Protein AF-A0A914GA39-F1 (afdb_monomer_lite)

pLDDT: mean 79.81, std 14.84, range [37.34, 95.94]

Foldseek 3Di:
DPPVVLVVVVVVVVVVLVVVLVPDDDALVNLLVQCVVCVVSVVVVSLVSSLVVCQVCVVVHLPLVRLLPHDPVSLVSLLVHDDAQVSLLSSVVSQLSSLLSVLVVCVVVDPDDDPDSLVSSLVSCVVPVVSRDLQRYDLCSLVPPCCPPPVSSDDPVRSVVSND

Radius of gyration: 18.63 Å; chains: 1; bounding box: 56×33×51 Å

Secondary structure (DSSP, 8-state):
---HHHHHHHHHHHHHHHHHHHHPPPPHHHHHHHHHHHHHTT-HHHHHHHHHHHHHTHHHHS-HHHHTT--HHHHHHHTTSPP-HHHHHHHHHHHHHHHHHHHHHHHHH-------HHHHHHHHHTTTGGG--GGGS-HHHIIIIIIHHHGGGS-HHHHHHHT-

Sequence (164 aa):
MVDIAEFFAVEAFKDVCDEYLSAMKYDMATITELMECANKYCLTKLKTKLIQNVDQHFFDLIDPSYFLNAKKFVINYFLACERNRYREEKLFEAVYNWAEKHASDKETVSFVEPSSLKDVIKEEMTEFLPKIDFVLMSHKFLLQFVVAKCGYLFSHEDLGAMLL

Structure (mmCIF, N/CA/C/O backbone):
data_AF-A0A914GA39-F1
#
_entry.id   AF-A0A914GA39-F1
#
loop_
_atom_site.group_PDB
_atom_site.id
_atom_site.type_symbol
_atom_site.label_atom_id
_atom_site.label_alt_id
_atom_site.label_comp_id
_atom_site.label_asym_id
_atom_site.label_entity_id
_atom_site.label_seq_id
_atom_site.pdbx_PDB_ins_code
_atom_site.Cartn_x
_atom_site.Cartn_y
_atom_site.Cartn_z
_atom_site.occupancy
_atom_site.B_iso_or_equiv
_atom_site.auth_seq_id
_atom_site.auth_comp_id
_atom_site.auth_asym_id
_atom_site.auth_atom_id
_atom_site.pdbx_PDB_model_num
ATOM 1 N N . MET A 1 1 ? 38.004 1.464 -7.785 1.00 37.34 1 MET A N 1
ATOM 2 C CA . MET A 1 1 ? 38.024 1.077 -9.207 1.00 37.34 1 MET A CA 1
ATOM 3 C C . MET A 1 1 ? 36.733 0.299 -9.404 1.00 37.34 1 MET A C 1
ATOM 5 O O . MET A 1 1 ? 36.668 -0.830 -8.948 1.00 37.34 1 MET A O 1
ATOM 9 N N . VAL A 1 2 ? 35.662 0.969 -9.846 1.00 40.16 2 VAL A N 1
ATOM 10 C CA . VAL A 1 2 ? 34.393 0.286 -10.156 1.00 40.16 2 VAL A CA 1
ATOM 11 C C . VAL A 1 2 ? 34.693 -0.620 -11.338 1.00 40.16 2 VAL A C 1
ATOM 13 O O . VAL A 1 2 ? 35.326 -0.166 -12.294 1.00 40.16 2 VAL A O 1
ATOM 16 N N . ASP A 1 3 ? 34.368 -1.899 -11.203 1.00 40.50 3 ASP A N 1
ATOM 17 C CA . ASP A 1 3 ? 34.773 -2.925 -12.148 1.00 40.50 3 ASP A CA 1
ATOM 18 C C . ASP A 1 3 ? 34.150 -2.603 -13.513 1.00 40.50 3 ASP A C 1
ATOM 20 O O . ASP A 1 3 ? 32.931 -2.538 -13.672 1.00 40.50 3 ASP A O 1
ATOM 24 N N . ILE A 1 4 ? 34.989 -2.304 -14.502 1.00 43.31 4 ILE A N 1
ATOM 25 C CA . ILE A 1 4 ? 34.554 -1.872 -15.837 1.00 43.31 4 ILE A CA 1
ATOM 26 C C . ILE A 1 4 ? 33.708 -2.980 -16.496 1.00 43.31 4 ILE A C 1
ATOM 28 O O . ILE A 1 4 ? 32.799 -2.688 -17.271 1.00 43.31 4 ILE A O 1
ATOM 32 N N . ALA A 1 5 ? 33.929 -4.242 -16.106 1.00 41.19 5 ALA A N 1
ATOM 33 C CA . ALA A 1 5 ? 33.098 -5.381 -16.482 1.00 41.19 5 ALA A CA 1
ATOM 34 C C . ALA A 1 5 ? 31.653 -5.283 -15.949 1.00 41.19 5 ALA A C 1
ATOM 36 O O . ALA A 1 5 ? 30.718 -5.652 -16.654 1.00 41.19 5 ALA A O 1
ATOM 37 N N . GLU A 1 6 ? 31.451 -4.729 -14.750 1.00 52.88 6 GLU A N 1
ATOM 38 C CA . GLU A 1 6 ? 30.132 -4.498 -14.148 1.00 52.88 6 GLU A CA 1
ATOM 39 C C . GLU A 1 6 ? 29.386 -3.375 -14.889 1.00 52.88 6 GLU A C 1
ATOM 41 O O . GLU A 1 6 ? 28.189 -3.476 -15.145 1.00 52.88 6 GLU A O 1
ATOM 46 N N . PHE A 1 7 ? 30.107 -2.346 -15.347 1.00 48.19 7 PHE A N 1
ATOM 47 C CA . PHE A 1 7 ? 29.543 -1.245 -16.135 1.00 48.19 7 PHE A CA 1
ATOM 48 C C . PHE A 1 7 ? 29.087 -1.685 -17.541 1.00 48.19 7 PHE A C 1
ATOM 50 O O . PHE A 1 7 ? 27.980 -1.341 -17.960 1.00 48.19 7 PHE A O 1
ATOM 57 N N . PHE A 1 8 ? 29.892 -2.489 -18.250 1.00 50.38 8 PHE A N 1
ATOM 58 C CA . PHE A 1 8 ? 29.531 -3.017 -19.576 1.00 50.38 8 PHE A CA 1
ATOM 59 C C . PHE A 1 8 ? 28.457 -4.113 -19.515 1.00 50.38 8 PHE A C 1
ATOM 61 O O . PHE A 1 8 ? 27.596 -4.173 -20.394 1.00 50.38 8 PHE A O 1
ATOM 68 N N . ALA A 1 9 ? 28.438 -4.933 -18.457 1.00 55.19 9 ALA A N 1
ATOM 69 C CA . ALA A 1 9 ? 27.353 -5.884 -18.220 1.00 55.19 9 ALA A CA 1
ATOM 70 C C . ALA A 1 9 ? 26.016 -5.166 -17.968 1.00 55.19 9 ALA A C 1
ATOM 72 O O . ALA A 1 9 ? 24.982 -5.617 -18.448 1.00 55.19 9 ALA A O 1
ATOM 73 N N . VAL A 1 10 ? 26.035 -4.016 -17.285 1.00 55.59 10 VAL A N 1
ATOM 74 C CA . VAL A 1 10 ? 24.844 -3.195 -17.014 1.00 55.59 10 VAL A CA 1
ATOM 75 C C . VAL A 1 10 ? 24.282 -2.526 -18.274 1.00 55.59 10 VAL A C 1
ATOM 77 O O . VAL A 1 10 ? 23.074 -2.315 -18.344 1.00 55.59 10 VAL A O 1
ATOM 80 N N . GLU A 1 11 ? 25.095 -2.187 -19.279 1.00 55.06 11 GLU A N 1
ATOM 81 C CA . GLU A 1 11 ? 24.578 -1.655 -20.553 1.00 55.06 11 GLU A CA 1
ATOM 82 C C . GLU A 1 11 ? 23.878 -2.719 -21.398 1.00 55.06 11 GLU A C 1
ATOM 84 O O . GLU A 1 11 ? 22.727 -2.512 -21.770 1.00 55.06 11 GLU A O 1
ATOM 89 N N . ALA A 1 12 ? 24.491 -3.888 -21.598 1.00 56.66 12 ALA A N 1
ATOM 90 C CA . ALA A 1 12 ? 23.832 -4.998 -22.292 1.00 56.66 12 ALA A CA 1
ATOM 91 C C . ALA A 1 12 ? 22.591 -5.509 -21.527 1.00 56.66 12 ALA A C 1
ATOM 93 O O . ALA A 1 12 ? 21.584 -5.870 -22.132 1.00 56.66 12 ALA A O 1
ATOM 94 N N . PHE A 1 13 ? 22.624 -5.479 -20.190 1.00 58.69 13 PHE A N 1
ATOM 95 C CA . PHE A 1 13 ? 21.476 -5.816 -19.346 1.00 58.69 13 PHE A CA 1
ATOM 96 C C . PHE A 1 13 ? 20.318 -4.818 -19.494 1.00 58.69 13 PHE A C 1
ATOM 98 O O . PHE A 1 13 ? 19.169 -5.226 -19.392 1.00 58.69 13 PHE A O 1
ATOM 105 N N . LYS A 1 14 ? 20.575 -3.530 -19.777 1.00 56.22 14 LYS A N 1
ATOM 106 C CA . LYS A 1 14 ? 19.508 -2.535 -20.015 1.00 56.22 14 LYS A CA 1
ATOM 107 C C . LYS A 1 14 ? 18.710 -2.845 -21.279 1.00 56.22 14 LYS A C 1
ATOM 109 O O . LYS A 1 14 ? 17.485 -2.779 -21.226 1.00 56.22 14 LYS A O 1
ATOM 114 N N . ASP A 1 15 ? 19.384 -3.197 -22.371 1.00 57.16 15 ASP A N 1
ATOM 115 C CA . ASP A 1 15 ? 18.720 -3.505 -23.643 1.00 57.16 15 ASP A CA 1
ATOM 116 C C . ASP A 1 15 ? 17.947 -4.829 -23.552 1.00 57.16 15 ASP A C 1
ATOM 118 O O . ASP A 1 15 ? 16.794 -4.907 -23.977 1.00 57.16 15 ASP A O 1
ATOM 122 N N . VAL A 1 16 ? 18.526 -5.832 -22.877 1.00 56.88 16 VAL A N 1
ATOM 123 C CA . VAL A 1 16 ? 17.835 -7.094 -22.574 1.00 56.88 16 VAL A CA 1
ATOM 124 C C . VAL A 1 16 ? 16.640 -6.855 -21.656 1.00 56.88 16 VAL A C 1
ATOM 126 O O . VAL A 1 16 ? 15.573 -7.386 -21.929 1.00 56.88 16 VAL A O 1
ATOM 129 N N . CYS A 1 17 ? 16.755 -6.034 -20.606 1.00 58.47 17 CYS A N 1
ATOM 130 C CA . CYS A 1 17 ? 15.607 -5.673 -19.778 1.00 58.47 17 CYS A CA 1
ATOM 131 C C . CYS A 1 17 ? 14.518 -4.995 -20.609 1.00 58.47 17 CYS A C 1
ATOM 133 O O . CYS A 1 17 ? 13.360 -5.339 -20.459 1.00 58.47 17 CYS A O 1
ATOM 135 N N . ASP A 1 18 ? 14.843 -4.070 -21.505 1.00 54.22 18 ASP A N 1
ATOM 136 C CA . ASP A 1 18 ? 13.835 -3.353 -22.288 1.00 54.22 18 ASP A CA 1
ATOM 137 C C . ASP A 1 18 ? 13.031 -4.271 -23.232 1.00 54.22 18 ASP A C 1
ATOM 139 O O . ASP A 1 18 ? 11.805 -4.133 -23.338 1.00 54.22 18 ASP A O 1
ATOM 143 N N . GLU A 1 19 ? 13.690 -5.244 -23.860 1.00 58.66 19 GLU A N 1
ATOM 144 C CA . GLU A 1 19 ? 13.056 -6.253 -24.719 1.00 58.66 19 GLU A CA 1
ATOM 145 C C . GLU A 1 19 ? 12.321 -7.332 -23.899 1.00 58.66 19 GLU A C 1
ATOM 147 O O . GLU A 1 19 ? 11.188 -7.704 -24.204 1.00 58.66 19 GLU A O 1
ATOM 152 N N . TYR A 1 20 ? 12.904 -7.771 -22.783 1.00 58.22 20 TYR A N 1
ATOM 153 C CA . TYR A 1 20 ? 12.308 -8.764 -21.884 1.00 58.22 20 TYR A CA 1
ATOM 154 C C . TYR A 1 20 ? 11.086 -8.205 -21.139 1.00 58.22 20 TYR A C 1
ATOM 156 O O . TYR A 1 20 ? 10.090 -8.904 -20.946 1.00 58.22 20 TYR A O 1
ATOM 164 N N . LEU A 1 21 ? 11.121 -6.916 -20.778 1.00 56.75 21 LEU A N 1
ATOM 165 C CA . LEU A 1 21 ? 10.036 -6.242 -20.075 1.00 56.75 21 LEU A CA 1
ATOM 166 C C . LEU A 1 21 ? 8.814 -5.976 -20.974 1.00 56.75 21 LEU A C 1
ATOM 168 O O . LEU A 1 21 ? 7.689 -5.846 -20.489 1.00 56.75 21 LEU A O 1
ATOM 172 N N . SER A 1 22 ? 9.015 -5.847 -22.282 1.00 56.09 22 SER A N 1
ATOM 173 C CA . SER A 1 22 ? 7.920 -5.592 -23.224 1.00 56.09 22 SER A CA 1
ATOM 174 C C . SER A 1 22 ? 7.192 -6.869 -23.662 1.00 56.09 22 SER A C 1
ATOM 176 O O . SER A 1 22 ? 6.083 -6.779 -24.187 1.00 56.09 22 SER A O 1
ATOM 178 N N . ALA A 1 23 ? 7.768 -8.050 -23.405 1.00 56.25 23 ALA A N 1
ATOM 179 C CA . ALA A 1 23 ? 7.253 -9.336 -23.878 1.00 56.25 23 ALA A CA 1
ATOM 180 C C . ALA A 1 23 ? 6.613 -10.232 -22.794 1.00 56.25 23 ALA A C 1
ATOM 182 O O . ALA A 1 23 ? 5.932 -11.201 -23.136 1.00 56.25 23 ALA A O 1
ATOM 183 N N . MET A 1 24 ? 6.813 -9.948 -21.501 1.00 58.75 24 MET A N 1
ATOM 184 C CA . MET A 1 24 ? 6.349 -10.820 -20.413 1.00 58.75 24 MET A CA 1
ATOM 185 C C . MET A 1 24 ? 4.990 -10.429 -19.818 1.00 58.75 24 MET A C 1
ATOM 187 O O . MET A 1 24 ? 4.690 -9.261 -19.589 1.00 58.75 24 MET A O 1
ATOM 191 N N . LYS A 1 25 ? 4.193 -11.452 -19.477 1.00 58.41 25 LYS A N 1
ATOM 192 C CA . LYS A 1 25 ? 3.157 -11.352 -18.441 1.00 58.41 25 LYS A CA 1
ATOM 193 C C . LYS A 1 25 ? 3.852 -11.442 -17.091 1.00 58.41 25 LYS A C 1
ATOM 195 O O . LYS A 1 25 ? 4.461 -12.466 -16.794 1.00 58.41 25 LYS A O 1
ATOM 200 N N . TYR A 1 26 ? 3.763 -10.389 -16.298 1.00 63.84 26 TYR A N 1
ATOM 201 C CA . TYR A 1 26 ? 4.416 -10.346 -15.002 1.00 63.84 26 TYR A CA 1
ATOM 202 C C . TYR A 1 26 ? 3.545 -10.966 -13.922 1.00 63.84 26 TYR A C 1
ATOM 204 O O . TYR A 1 26 ? 2.398 -10.563 -13.741 1.00 63.84 26 TYR A O 1
ATOM 212 N N . ASP A 1 27 ? 4.113 -11.905 -13.176 1.00 70.75 27 ASP A N 1
ATOM 213 C CA . ASP A 1 27 ? 3.634 -12.218 -11.838 1.00 70.75 27 ASP A CA 1
ATOM 214 C C . ASP A 1 27 ? 4.372 -11.358 -10.793 1.00 70.75 27 ASP A C 1
ATOM 216 O O . ASP A 1 27 ? 5.422 -10.754 -11.045 1.00 70.75 27 ASP A O 1
ATOM 220 N N . MET A 1 28 ? 3.801 -11.275 -9.591 1.00 71.44 28 MET A N 1
ATOM 221 C CA . MET A 1 28 ? 4.350 -10.459 -8.506 1.00 71.44 28 MET A CA 1
ATOM 222 C C . MET A 1 28 ? 5.740 -10.937 -8.052 1.00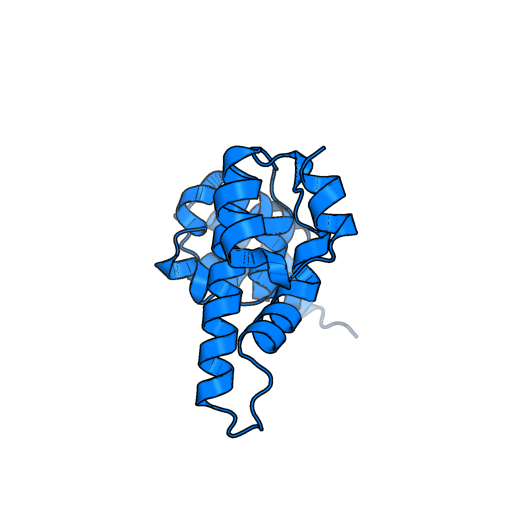 71.44 28 MET A C 1
ATOM 224 O O . MET A 1 28 ? 6.539 -10.135 -7.563 1.00 71.44 28 MET A O 1
ATOM 228 N N . ALA A 1 29 ? 6.053 -12.226 -8.226 1.00 74.69 29 ALA A N 1
ATOM 229 C CA . ALA A 1 29 ? 7.361 -12.790 -7.902 1.00 74.69 29 ALA A CA 1
ATOM 230 C C . ALA A 1 29 ? 8.446 -12.213 -8.824 1.00 74.69 29 ALA A C 1
ATOM 232 O O . ALA A 1 29 ? 9.429 -11.651 -8.343 1.00 74.69 29 ALA A O 1
ATOM 233 N N . THR A 1 30 ? 8.204 -12.231 -10.134 1.00 77.12 30 THR A N 1
ATOM 234 C CA . THR A 1 30 ? 9.101 -11.667 -11.148 1.00 77.12 30 THR A CA 1
ATOM 235 C C . THR A 1 30 ? 9.296 -10.167 -10.944 1.00 77.12 30 THR A C 1
ATOM 237 O O . THR A 1 30 ? 10.422 -9.673 -10.980 1.00 77.12 30 THR A O 1
ATOM 240 N N . ILE A 1 31 ? 8.219 -9.422 -10.665 1.00 76.31 31 ILE A N 1
ATOM 241 C CA . ILE A 1 31 ? 8.319 -7.984 -10.362 1.00 76.31 31 ILE A CA 1
ATOM 242 C C . ILE A 1 31 ? 9.162 -7.755 -9.109 1.00 76.31 31 ILE A C 1
ATOM 244 O O . ILE A 1 31 ? 10.013 -6.869 -9.107 1.00 76.31 31 ILE A O 1
ATOM 248 N N . THR A 1 32 ? 8.969 -8.561 -8.063 1.00 76.56 32 THR A N 1
ATOM 249 C CA . THR A 1 32 ? 9.751 -8.459 -6.825 1.00 76.56 32 THR A CA 1
ATOM 250 C C . THR A 1 32 ? 11.240 -8.662 -7.101 1.00 76.56 32 THR A C 1
ATOM 252 O O . THR A 1 32 ? 12.046 -7.816 -6.716 1.00 76.56 32 THR A O 1
ATOM 255 N N . GLU A 1 33 ? 11.614 -9.716 -7.827 1.00 78.56 33 GLU A N 1
ATOM 256 C CA . GLU A 1 33 ? 13.012 -10.011 -8.173 1.00 78.56 33 GLU A CA 1
ATOM 257 C C . GLU A 1 33 ? 13.647 -8.919 -9.046 1.00 78.56 33 GLU A C 1
ATOM 259 O O . GLU A 1 33 ? 14.755 -8.447 -8.764 1.00 78.56 33 GLU A O 1
ATOM 264 N N . LEU A 1 34 ? 12.936 -8.456 -10.078 1.00 78.38 34 LEU A N 1
ATOM 265 C CA . LEU A 1 34 ? 13.415 -7.383 -10.950 1.00 78.38 34 LEU A CA 1
ATOM 266 C C . LEU A 1 34 ? 13.561 -6.062 -10.191 1.00 78.38 34 LEU A C 1
ATOM 268 O O . LEU A 1 34 ? 14.516 -5.321 -10.425 1.00 78.38 34 LEU A O 1
ATOM 272 N N . MET A 1 35 ? 12.661 -5.773 -9.250 1.00 77.06 35 MET A N 1
ATOM 273 C CA . MET A 1 35 ? 12.745 -4.590 -8.394 1.00 77.06 35 MET A CA 1
ATOM 274 C C . MET A 1 35 ? 13.902 -4.673 -7.390 1.00 77.06 35 MET A C 1
ATOM 276 O O . MET A 1 35 ? 14.545 -3.653 -7.129 1.00 77.06 35 MET A O 1
ATOM 280 N N . GLU A 1 36 ? 14.210 -5.855 -6.850 1.00 78.62 36 GLU A N 1
ATOM 281 C CA . GLU A 1 36 ? 15.402 -6.076 -6.016 1.00 78.62 36 GLU A CA 1
ATOM 282 C C . GLU A 1 36 ? 16.678 -5.836 -6.801 1.00 78.62 36 GLU A C 1
ATOM 284 O O . GLU A 1 36 ? 17.555 -5.103 -6.343 1.00 78.62 36 GLU A O 1
ATOM 289 N N . CYS A 1 37 ? 16.752 -6.397 -8.007 1.00 77.19 37 CYS A N 1
ATOM 290 C CA . CYS A 1 37 ? 17.858 -6.176 -8.924 1.00 77.19 37 CYS A CA 1
ATOM 291 C C . CYS A 1 37 ? 18.002 -4.680 -9.247 1.00 77.19 37 CYS A C 1
ATOM 293 O O . CYS A 1 37 ? 19.080 -4.102 -9.089 1.00 77.19 37 CYS A O 1
ATOM 295 N N . ALA A 1 38 ? 16.898 -4.012 -9.595 1.00 77.62 38 ALA A N 1
ATOM 296 C CA . ALA A 1 38 ? 16.899 -2.592 -9.920 1.00 77.62 38 ALA A CA 1
ATOM 297 C C . ALA A 1 38 ? 17.395 -1.719 -8.759 1.00 77.62 38 ALA A C 1
ATOM 299 O O . ALA A 1 38 ? 18.162 -0.782 -8.982 1.00 77.62 38 ALA A O 1
ATOM 300 N N . ASN A 1 39 ? 16.992 -2.030 -7.525 1.00 77.19 39 ASN A N 1
ATOM 301 C CA . ASN A 1 39 ? 17.456 -1.323 -6.333 1.00 77.19 39 ASN A CA 1
ATOM 302 C C . ASN A 1 39 ? 18.928 -1.613 -6.026 1.00 77.19 39 ASN A C 1
ATOM 304 O O . ASN A 1 39 ? 19.687 -0.680 -5.778 1.00 77.19 39 ASN A O 1
ATOM 308 N N . LYS A 1 40 ? 19.338 -2.886 -6.068 1.00 79.31 40 LYS A N 1
ATOM 309 C CA . LYS A 1 40 ? 20.705 -3.322 -5.751 1.00 79.31 40 LYS A CA 1
ATOM 310 C C . LYS A 1 40 ? 21.743 -2.688 -6.676 1.00 79.31 40 LYS A C 1
ATOM 312 O O . LYS A 1 40 ? 22.813 -2.310 -6.212 1.00 79.31 40 LYS A O 1
ATOM 317 N N . TYR A 1 41 ? 21.415 -2.558 -7.959 1.00 76.44 41 TYR A N 1
ATOM 318 C CA . TYR A 1 41 ? 22.320 -2.040 -8.988 1.00 76.44 41 TYR A CA 1
ATOM 319 C C . TYR A 1 41 ? 21.998 -0.601 -9.422 1.00 76.44 41 TYR A C 1
ATOM 321 O O . TYR A 1 41 ? 22.498 -0.139 -10.446 1.00 76.44 41 TYR A O 1
ATOM 329 N N . CYS A 1 42 ? 21.162 0.125 -8.668 1.00 75.94 42 CYS A N 1
ATOM 330 C CA . CYS A 1 42 ? 20.792 1.519 -8.951 1.00 75.94 42 CYS A CA 1
ATOM 331 C C . CYS A 1 42 ? 20.269 1.752 -10.388 1.00 75.94 42 CYS A C 1
ATOM 333 O O . CYS A 1 42 ? 20.545 2.777 -11.016 1.00 75.94 42 CYS A O 1
ATOM 335 N N . LEU A 1 43 ? 19.489 0.811 -10.928 1.00 76.56 43 LEU A N 1
ATOM 336 C CA . LEU A 1 43 ? 18.982 0.842 -12.304 1.00 76.56 43 LEU A CA 1
ATOM 337 C C . LEU A 1 43 ? 17.719 1.717 -12.410 1.00 76.56 43 LEU A C 1
ATOM 339 O O . LEU A 1 43 ? 16.597 1.223 -12.518 1.00 76.56 43 LEU A O 1
ATOM 343 N N . THR A 1 44 ? 17.881 3.043 -12.403 1.00 76.75 44 THR A N 1
ATOM 344 C CA . THR A 1 44 ? 16.759 4.010 -12.366 1.00 76.75 44 THR A CA 1
ATOM 345 C C . THR A 1 44 ? 15.769 3.867 -13.531 1.00 76.75 44 THR A C 1
ATOM 347 O O . THR A 1 44 ? 14.561 4.013 -13.336 1.00 76.75 44 THR A O 1
ATOM 350 N N . LYS A 1 45 ? 16.252 3.553 -14.742 1.00 74.75 45 LYS A N 1
ATOM 351 C CA . LYS A 1 45 ? 15.389 3.336 -15.920 1.00 74.75 45 LYS A CA 1
ATOM 352 C C . LYS A 1 45 ? 14.496 2.106 -15.747 1.00 74.75 45 LYS A C 1
ATOM 354 O O . LYS A 1 45 ? 13.286 2.205 -15.933 1.00 74.75 45 LYS A O 1
ATOM 359 N N . LEU A 1 46 ? 15.089 0.990 -15.319 1.00 75.94 46 LEU A N 1
ATOM 360 C CA . LEU A 1 46 ? 14.373 -0.247 -15.007 1.00 75.94 46 LEU A CA 1
ATOM 361 C C . LEU A 1 46 ? 13.336 -0.003 -13.904 1.00 75.94 46 LEU A C 1
ATOM 363 O O . LEU A 1 46 ? 12.176 -0.357 -14.069 1.00 75.94 46 LEU A O 1
ATOM 367 N N . LYS A 1 47 ? 13.717 0.703 -12.831 1.00 77.50 47 LYS A N 1
ATOM 368 C CA . LYS A 1 47 ? 12.805 1.088 -11.743 1.00 77.50 47 LYS A CA 1
ATOM 369 C C . LYS A 1 47 ? 11.583 1.858 -12.255 1.00 77.50 47 LYS A C 1
ATOM 371 O O . LYS A 1 47 ? 10.463 1.554 -11.866 1.00 77.50 47 LYS A O 1
ATOM 376 N N . THR A 1 48 ? 11.793 2.823 -13.151 1.00 80.81 48 THR A N 1
ATOM 377 C CA . THR A 1 48 ? 10.706 3.625 -13.739 1.00 80.81 48 THR A CA 1
ATOM 378 C C . THR A 1 48 ? 9.759 2.760 -14.572 1.00 80.81 48 THR A C 1
ATOM 380 O O . THR A 1 48 ? 8.546 2.862 -14.414 1.00 80.81 48 THR A O 1
ATOM 383 N N . LYS A 1 49 ? 10.297 1.864 -15.409 1.00 78.25 49 LYS A N 1
ATOM 384 C CA . LYS A 1 49 ? 9.489 0.933 -16.212 1.00 78.25 49 LYS A CA 1
ATOM 385 C C . LYS A 1 49 ? 8.711 -0.062 -15.358 1.00 78.25 49 LYS A C 1
ATOM 387 O O . LYS A 1 49 ? 7.547 -0.316 -15.639 1.00 78.25 49 LYS A O 1
ATOM 392 N N . LEU A 1 50 ? 9.326 -0.586 -14.300 1.00 79.19 50 LEU A N 1
ATOM 393 C CA . LEU A 1 50 ? 8.656 -1.484 -13.362 1.00 79.19 50 LEU A CA 1
ATOM 394 C C . LEU A 1 50 ? 7.508 -0.776 -12.636 1.00 79.19 50 LEU A C 1
ATOM 396 O O . LEU A 1 50 ? 6.444 -1.365 -12.505 1.00 79.19 50 LEU A O 1
ATOM 400 N N . ILE A 1 51 ? 7.675 0.490 -12.232 1.00 82.19 51 ILE A N 1
ATOM 401 C CA . ILE A 1 51 ? 6.578 1.285 -11.651 1.00 82.19 51 ILE A CA 1
ATOM 402 C C . ILE A 1 51 ? 5.445 1.459 -12.665 1.00 82.19 51 ILE A C 1
ATOM 404 O O . ILE A 1 51 ? 4.297 1.207 -12.326 1.00 82.19 51 ILE A O 1
ATOM 408 N N . GLN A 1 52 ? 5.754 1.826 -13.912 1.00 81.75 52 GLN A N 1
ATOM 409 C CA . GLN A 1 52 ? 4.744 1.942 -14.972 1.00 81.75 52 GLN A CA 1
ATOM 410 C C . GLN A 1 52 ? 4.013 0.619 -15.223 1.00 81.75 52 GLN A C 1
ATOM 412 O O . GLN A 1 52 ? 2.813 0.616 -15.474 1.00 81.75 52 GLN A O 1
ATOM 417 N N . ASN A 1 53 ? 4.716 -0.510 -15.143 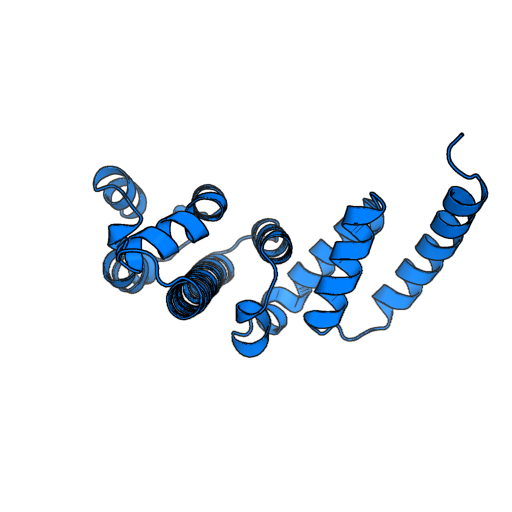1.00 79.12 53 ASN A N 1
ATOM 418 C CA . ASN A 1 53 ? 4.100 -1.817 -15.311 1.00 79.12 53 ASN A CA 1
ATOM 419 C C . ASN A 1 53 ? 3.199 -2.191 -14.123 1.00 79.12 53 ASN A C 1
ATOM 421 O O . ASN A 1 53 ? 2.066 -2.618 -14.339 1.00 79.12 53 ASN A O 1
ATOM 425 N N . VAL A 1 54 ? 3.652 -1.959 -12.884 1.00 82.94 54 VAL A N 1
ATOM 426 C CA . VAL A 1 54 ? 2.810 -2.124 -11.686 1.00 82.94 54 VAL A CA 1
ATOM 427 C C . VAL A 1 54 ? 1.570 -1.246 -11.781 1.00 82.94 54 VAL A C 1
ATOM 429 O O . VAL A 1 54 ? 0.476 -1.691 -11.461 1.00 82.94 54 VAL A O 1
ATOM 432 N N . ASP A 1 55 ? 1.722 -0.025 -12.279 1.00 85.62 55 ASP A N 1
ATOM 433 C CA . ASP A 1 55 ? 0.624 0.910 -12.470 1.00 85.62 55 ASP A CA 1
ATOM 434 C C . ASP A 1 55 ? -0.399 0.411 -13.508 1.00 85.62 55 ASP A C 1
ATOM 436 O O . ASP A 1 55 ? -1.608 0.479 -13.278 1.00 85.62 55 ASP A O 1
ATOM 440 N N . GLN A 1 56 ? 0.065 -0.166 -14.620 1.00 84.00 56 GLN A N 1
ATOM 441 C CA . GLN A 1 56 ? -0.789 -0.765 -15.654 1.00 84.00 56 GLN A CA 1
ATOM 442 C C . GLN A 1 56 ? -1.521 -2.023 -15.169 1.00 84.00 56 GLN A C 1
ATOM 444 O O . GLN A 1 56 ? -2.675 -2.239 -15.541 1.00 84.00 56 GLN A O 1
ATOM 449 N N . HIS A 1 57 ? -0.877 -2.823 -14.319 1.00 82.25 57 HIS A N 1
ATOM 450 C CA . HIS A 1 57 ? -1.385 -4.108 -13.826 1.00 82.25 57 HIS A CA 1
ATOM 451 C C . HIS A 1 57 ? -1.787 -4.074 -12.346 1.00 82.25 57 HIS A C 1
ATOM 453 O O . HIS A 1 57 ? -1.847 -5.110 -11.687 1.00 82.25 57 HIS A O 1
ATOM 459 N N . PHE A 1 58 ? -2.088 -2.887 -11.812 1.00 86.75 58 PHE A N 1
ATOM 460 C CA . PHE A 1 58 ? -2.276 -2.663 -10.376 1.00 86.75 58 PHE A CA 1
ATOM 461 C C . PHE A 1 58 ? -3.252 -3.656 -9.735 1.00 86.75 58 PHE A C 1
ATOM 463 O O . PHE A 1 58 ? -2.940 -4.254 -8.709 1.00 86.75 58 PHE A O 1
ATOM 470 N N . PHE A 1 59 ? -4.422 -3.856 -10.348 1.00 85.56 59 PHE A N 1
ATOM 471 C CA . PHE A 1 59 ? -5.467 -4.717 -9.788 1.00 85.56 59 PHE A CA 1
ATOM 472 C C . PHE A 1 59 ? -5.135 -6.209 -9.852 1.00 85.56 59 PHE A C 1
ATOM 474 O O . PHE A 1 59 ? -5.576 -6.952 -8.980 1.00 85.56 59 PHE A O 1
ATOM 481 N N . ASP A 1 60 ? -4.343 -6.631 -10.836 1.00 81.00 60 ASP A N 1
ATOM 482 C CA . ASP A 1 60 ? -3.896 -8.020 -10.950 1.00 81.00 60 ASP A CA 1
ATOM 483 C C . ASP A 1 60 ? -2.823 -8.326 -9.892 1.00 81.00 60 ASP A C 1
ATOM 485 O O . ASP A 1 60 ? -2.772 -9.418 -9.331 1.00 81.00 60 ASP A O 1
ATOM 489 N N . LEU A 1 61 ? -1.971 -7.340 -9.596 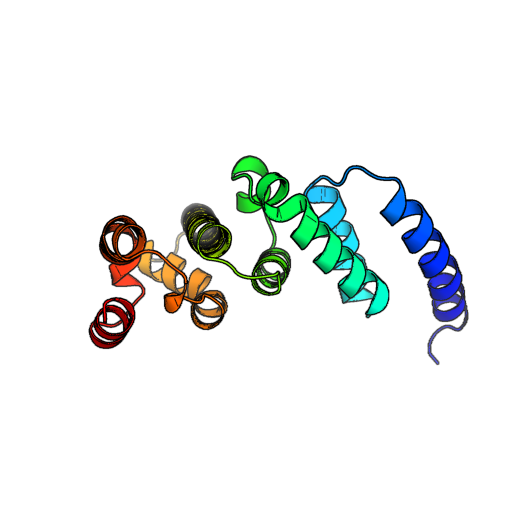1.00 78.62 61 LEU A N 1
ATOM 490 C CA . LEU A 1 61 ? -0.817 -7.495 -8.709 1.00 78.62 61 LEU A CA 1
ATOM 491 C C . LEU A 1 61 ? -1.128 -7.228 -7.233 1.00 78.62 61 LEU A C 1
ATOM 493 O O . LEU A 1 61 ? -0.440 -7.751 -6.357 1.00 78.62 61 LEU A O 1
ATOM 497 N N . ILE A 1 62 ? -2.159 -6.431 -6.944 1.00 84.12 62 ILE A N 1
ATOM 498 C CA . ILE A 1 62 ? -2.635 -6.187 -5.577 1.00 84.12 62 ILE A CA 1
ATOM 499 C C . ILE A 1 62 ? -3.488 -7.341 -5.027 1.00 84.12 62 ILE A C 1
ATOM 501 O O . ILE A 1 62 ? -3.979 -7.272 -3.899 1.00 84.12 62 ILE A O 1
ATOM 505 N N . ASP A 1 63 ? -3.677 -8.408 -5.808 1.00 80.81 63 ASP A N 1
ATOM 506 C CA . ASP A 1 63 ? -4.393 -9.594 -5.358 1.00 80.81 63 ASP A CA 1
ATOM 507 C C . ASP A 1 63 ? -3.796 -10.129 -4.032 1.00 80.81 63 ASP A C 1
ATOM 509 O O . ASP A 1 63 ? -2.569 -10.272 -3.905 1.00 80.81 63 ASP A O 1
ATOM 513 N N . PRO A 1 64 ? -4.643 -10.435 -3.026 1.00 70.88 64 PRO A N 1
ATOM 514 C CA . PRO A 1 64 ? -4.189 -10.830 -1.695 1.00 70.88 64 PRO A CA 1
ATOM 515 C C . PRO A 1 64 ? -3.235 -12.027 -1.681 1.00 70.88 64 PRO A C 1
ATOM 517 O O . PRO A 1 64 ? -2.351 -12.088 -0.828 1.00 70.88 64 PRO A O 1
ATOM 520 N N . SER A 1 65 ? -3.376 -12.979 -2.607 1.00 74.00 65 SER A N 1
ATOM 521 C CA . SER A 1 65 ? -2.526 -14.176 -2.632 1.00 74.00 65 SER A CA 1
ATOM 522 C C . SER A 1 65 ? -1.048 -13.841 -2.858 1.00 74.00 65 SER A C 1
ATOM 524 O O . SER A 1 65 ? -0.164 -14.491 -2.290 1.00 74.00 65 SER A O 1
ATOM 526 N N . TYR A 1 66 ? -0.780 -12.771 -3.607 1.00 73.00 66 TYR A N 1
ATOM 527 C CA . TYR A 1 66 ? 0.564 -12.302 -3.913 1.00 73.00 66 TYR A CA 1
ATOM 528 C C . TYR A 1 66 ? 1.020 -11.199 -2.959 1.00 73.00 66 TYR A C 1
ATOM 530 O O . TYR A 1 66 ? 2.114 -11.284 -2.392 1.00 73.00 66 TYR A O 1
ATOM 538 N N . PHE A 1 67 ? 0.176 -10.190 -2.731 1.00 83.56 67 PHE A N 1
ATOM 539 C CA . PHE A 1 67 ? 0.547 -8.992 -1.977 1.00 83.56 67 PHE A CA 1
ATOM 540 C C . PHE A 1 67 ? 0.893 -9.295 -0.512 1.00 83.56 67 PHE A C 1
ATOM 542 O O . PHE A 1 67 ? 1.824 -8.713 0.038 1.00 83.56 67 PHE A O 1
ATOM 549 N N . LEU A 1 68 ? 0.228 -10.276 0.110 1.00 86.94 68 LEU A N 1
ATOM 550 C CA . LEU A 1 68 ? 0.483 -10.675 1.503 1.00 86.94 68 LEU A CA 1
ATOM 551 C C . LEU A 1 68 ? 1.904 -11.206 1.751 1.00 86.94 68 LEU A C 1
ATOM 553 O O . LEU A 1 68 ? 2.371 -11.212 2.889 1.00 86.94 68 LEU A O 1
ATOM 557 N N . ASN A 1 69 ? 2.592 -11.677 0.711 1.00 83.31 69 ASN A N 1
ATOM 558 C CA . ASN A 1 69 ? 3.962 -12.190 0.800 1.00 83.31 69 ASN A CA 1
ATOM 559 C C . ASN A 1 69 ? 5.006 -11.180 0.305 1.00 83.31 69 ASN A C 1
ATOM 561 O O . ASN A 1 69 ? 6.199 -11.486 0.282 1.00 83.31 69 ASN A O 1
ATOM 565 N N . ALA A 1 70 ? 4.572 -9.987 -0.104 1.00 84.00 70 ALA A N 1
ATOM 566 C CA . ALA A 1 70 ? 5.459 -8.965 -0.623 1.00 84.00 70 ALA A CA 1
ATOM 567 C C . ALA A 1 70 ? 6.444 -8.483 0.452 1.00 84.00 70 ALA A C 1
ATOM 569 O O . ALA A 1 70 ? 6.143 -8.424 1.647 1.00 84.00 70 ALA A O 1
ATOM 570 N N . LYS A 1 71 ? 7.644 -8.096 0.020 1.00 85.81 71 LYS A N 1
ATOM 571 C CA . LYS A 1 71 ? 8.615 -7.420 0.88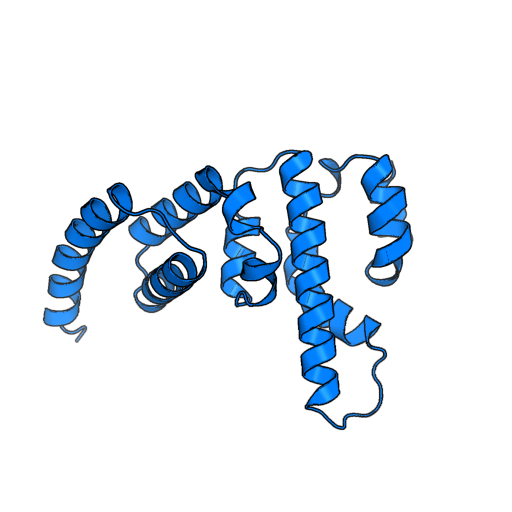6 1.00 85.81 71 LYS A CA 1
ATOM 572 C C . LYS A 1 71 ? 8.238 -5.941 1.035 1.00 85.81 71 LYS A C 1
ATOM 574 O O . LYS A 1 71 ? 7.683 -5.346 0.116 1.00 85.81 71 LYS A O 1
ATOM 579 N N . LYS A 1 72 ? 8.625 -5.299 2.142 1.00 87.50 72 LYS A N 1
ATOM 580 C CA . LYS A 1 72 ? 8.319 -3.878 2.430 1.00 87.50 72 LYS A CA 1
ATOM 581 C C . LYS A 1 72 ? 8.647 -2.910 1.291 1.00 87.50 72 LYS A C 1
ATOM 583 O O . LYS A 1 72 ? 7.888 -1.988 0.998 1.00 87.50 72 LYS A O 1
ATOM 588 N N . PHE A 1 73 ? 9.779 -3.104 0.614 1.00 82.81 73 PHE A N 1
ATOM 589 C CA . PHE A 1 73 ? 10.161 -2.223 -0.490 1.00 82.81 73 PHE A CA 1
ATOM 590 C C . PHE A 1 73 ? 9.225 -2.369 -1.705 1.00 82.81 73 PHE A C 1
ATOM 592 O O . PHE A 1 73 ? 9.072 -1.403 -2.442 1.00 82.81 73 PHE A O 1
ATOM 599 N N . VAL A 1 74 ? 8.587 -3.532 -1.901 1.00 83.62 74 VAL A N 1
ATOM 600 C CA . VAL A 1 74 ? 7.579 -3.758 -2.951 1.00 83.62 74 VAL A CA 1
ATOM 601 C C . VAL A 1 74 ? 6.355 -2.891 -2.688 1.00 83.62 74 VAL A C 1
ATOM 603 O O . VAL A 1 74 ? 5.892 -2.189 -3.579 1.00 83.62 74 VAL A O 1
ATOM 606 N N . ILE A 1 75 ? 5.884 -2.856 -1.443 1.00 88.88 75 ILE A N 1
ATOM 607 C CA . ILE A 1 75 ? 4.737 -2.034 -1.029 1.00 88.88 75 ILE A CA 1
ATOM 608 C C . ILE A 1 75 ? 4.990 -0.552 -1.315 1.00 88.88 75 ILE A C 1
ATOM 610 O O . ILE A 1 75 ? 4.124 0.147 -1.840 1.00 88.88 75 ILE A O 1
ATOM 614 N N . ASN A 1 76 ? 6.211 -0.086 -1.047 1.00 87.12 76 ASN A N 1
ATOM 615 C CA . ASN A 1 76 ? 6.626 1.280 -1.361 1.00 87.12 76 ASN A CA 1
ATOM 616 C C . ASN A 1 76 ? 6.517 1.630 -2.857 1.00 87.12 76 ASN A C 1
ATOM 618 O O . ASN A 1 76 ? 6.360 2.804 -3.183 1.00 87.12 76 ASN A O 1
ATOM 622 N N . TYR A 1 77 ? 6.559 0.650 -3.763 1.00 83.88 77 TYR A N 1
ATOM 623 C CA . TYR A 1 77 ? 6.324 0.881 -5.188 1.00 83.88 77 TYR A CA 1
ATOM 624 C C . TYR A 1 77 ? 4.851 1.040 -5.540 1.00 83.88 77 TYR A C 1
ATOM 626 O O . TYR A 1 77 ? 4.517 1.928 -6.321 1.00 83.88 77 TYR A O 1
ATOM 634 N N . PHE A 1 78 ? 3.964 0.249 -4.935 1.00 88.19 78 PHE A N 1
ATOM 635 C CA . PHE A 1 78 ? 2.522 0.443 -5.103 1.00 88.19 78 PHE A CA 1
ATOM 636 C C . PHE A 1 78 ? 2.081 1.812 -4.576 1.00 88.19 78 PHE A C 1
ATOM 638 O O . PHE A 1 78 ? 1.284 2.490 -5.214 1.00 88.19 78 PHE A O 1
ATOM 645 N N . LEU A 1 79 ? 2.677 2.265 -3.470 1.00 87.50 79 LEU A N 1
ATOM 646 C CA . LEU A 1 79 ? 2.466 3.609 -2.915 1.00 87.50 79 LEU A CA 1
ATOM 647 C C . LEU A 1 79 ? 2.992 4.743 -3.811 1.00 87.50 79 LEU A C 1
ATOM 649 O O . LEU A 1 79 ? 2.649 5.898 -3.583 1.00 87.50 79 LEU A O 1
ATOM 653 N N . ALA A 1 80 ? 3.814 4.433 -4.816 1.00 84.69 80 ALA A N 1
ATOM 654 C CA . ALA A 1 80 ? 4.326 5.395 -5.791 1.00 84.69 80 ALA A CA 1
ATOM 655 C C . ALA A 1 80 ? 3.542 5.403 -7.121 1.00 84.69 80 ALA A C 1
ATOM 657 O O . ALA A 1 80 ? 3.891 6.175 -8.015 1.00 84.69 80 ALA A O 1
ATOM 658 N N . CYS A 1 81 ? 2.533 4.538 -7.276 1.00 84.56 81 CYS A N 1
ATOM 659 C CA . CYS A 1 81 ? 1.727 4.428 -8.495 1.00 84.56 81 CYS A CA 1
ATOM 660 C C . CYS A 1 81 ? 0.677 5.547 -8.611 1.00 84.56 81 CYS A C 1
ATOM 662 O O . CYS A 1 81 ? 0.456 6.322 -7.676 1.00 84.56 81 CYS A O 1
ATOM 664 N N . GLU A 1 82 ? 0.017 5.637 -9.770 1.00 86.62 82 GLU A N 1
ATOM 665 C CA . GLU A 1 82 ? -1.041 6.618 -9.999 1.00 86.62 82 GLU A CA 1
ATOM 666 C C . GLU A 1 82 ? -2.217 6.382 -9.046 1.00 86.62 82 GLU A C 1
ATOM 668 O O . GLU A 1 82 ? -2.699 5.255 -8.857 1.00 86.62 82 GLU A O 1
ATOM 673 N N . ARG A 1 83 ? -2.704 7.483 -8.470 1.00 85.88 83 ARG A N 1
ATOM 674 C CA . ARG A 1 83 ? -3.703 7.478 -7.407 1.00 85.88 83 ARG A CA 1
ATOM 675 C C . ARG A 1 83 ? -5.079 7.829 -7.940 1.00 85.88 83 ARG A C 1
ATOM 677 O O . ARG A 1 83 ? -5.274 8.822 -8.634 1.00 85.88 83 ARG A O 1
ATOM 684 N N . ASN A 1 84 ? -6.064 7.043 -7.538 1.00 90.62 84 ASN A N 1
ATOM 685 C CA . ASN A 1 84 ? -7.473 7.399 -7.619 1.00 90.62 84 ASN A CA 1
ATOM 686 C C . ASN A 1 84 ? -8.214 6.713 -6.471 1.00 90.62 84 ASN A C 1
ATOM 688 O O . ASN A 1 84 ? -7.679 5.784 -5.869 1.00 90.62 84 ASN A O 1
ATOM 692 N N . ARG A 1 85 ? -9.458 7.129 -6.206 1.00 88.50 85 ARG A N 1
ATOM 693 C CA . ARG A 1 85 ? -10.285 6.588 -5.114 1.00 88.50 85 ARG A CA 1
ATOM 694 C C . ARG A 1 85 ? -10.231 5.063 -5.003 1.00 88.50 85 ARG A C 1
ATOM 696 O O . ARG A 1 85 ? -9.938 4.541 -3.937 1.00 88.50 85 ARG A O 1
ATOM 703 N N . TYR A 1 86 ? -10.513 4.354 -6.096 1.00 87.44 86 TYR A N 1
ATOM 704 C CA . TYR A 1 86 ? -10.620 2.893 -6.076 1.00 87.44 86 TYR A CA 1
ATOM 705 C C . TYR A 1 86 ? -9.276 2.220 -5.807 1.00 87.44 86 TYR A C 1
ATOM 707 O O . TYR A 1 86 ? -9.217 1.226 -5.086 1.00 87.44 86 TYR A O 1
ATOM 715 N N . ARG A 1 87 ? -8.199 2.765 -6.380 1.00 91.31 87 ARG A N 1
ATOM 716 C CA . ARG A 1 87 ? -6.842 2.271 -6.140 1.00 91.31 87 ARG A CA 1
ATOM 717 C C . ARG A 1 87 ? -6.395 2.529 -4.714 1.00 91.31 87 ARG A C 1
ATOM 719 O O . ARG A 1 87 ? -5.822 1.638 -4.109 1.00 91.31 87 ARG A O 1
ATOM 726 N N . GLU A 1 88 ? -6.697 3.700 -4.174 1.00 93.31 88 GLU A N 1
ATOM 727 C CA . GLU A 1 88 ? -6.280 4.102 -2.835 1.00 93.31 88 GLU A CA 1
ATOM 728 C C . GLU A 1 88 ? -6.960 3.265 -1.744 1.00 93.31 88 GLU A C 1
ATOM 730 O O . GLU A 1 88 ? -6.292 2.754 -0.848 1.00 93.31 88 GLU A O 1
ATOM 735 N N . GLU A 1 89 ? -8.274 3.042 -1.860 1.00 94.81 89 GLU A N 1
ATOM 736 C CA . GLU A 1 89 ? -9.016 2.157 -0.952 1.00 94.81 89 GLU A CA 1
ATOM 737 C C . GLU A 1 89 ? -8.468 0.723 -1.005 1.00 94.81 89 GLU A C 1
ATOM 739 O O . GLU A 1 89 ? -8.223 0.105 0.034 1.00 94.81 89 GLU A O 1
ATOM 744 N N . LYS A 1 90 ? -8.215 0.204 -2.216 1.00 93.06 90 LYS A N 1
ATOM 745 C CA . LYS A 1 90 ? -7.642 -1.136 -2.397 1.00 93.06 90 LYS A CA 1
ATOM 746 C C . LYS A 1 90 ? -6.215 -1.240 -1.874 1.00 93.06 90 LYS A C 1
ATOM 748 O O . LYS A 1 90 ? -5.878 -2.244 -1.252 1.00 93.06 90 LYS A O 1
ATOM 753 N N . LEU A 1 91 ? -5.405 -0.206 -2.084 1.00 93.19 91 LEU A N 1
ATOM 754 C CA . LEU A 1 91 ? -4.041 -0.116 -1.578 1.00 93.19 91 LEU A CA 1
ATOM 755 C C . LEU A 1 91 ? -4.015 -0.151 -0.060 1.00 93.19 91 LEU A C 1
ATOM 757 O O . LEU A 1 91 ? -3.296 -0.961 0.517 1.00 93.19 91 LEU A O 1
ATOM 761 N N . PHE A 1 92 ? -4.833 0.675 0.588 1.00 95.12 92 PHE A N 1
ATOM 762 C CA . PHE A 1 92 ? -4.897 0.703 2.041 1.00 95.12 92 PHE A CA 1
ATOM 763 C C . PHE A 1 92 ? -5.350 -0.638 2.626 1.00 95.12 92 PHE A C 1
ATOM 765 O O . PHE A 1 92 ? -4.721 -1.140 3.556 1.00 95.12 92 PHE A O 1
ATOM 772 N N . GLU A 1 93 ? -6.390 -1.252 2.053 1.00 94.62 93 GLU A N 1
ATOM 773 C CA . GLU A 1 93 ? -6.862 -2.581 2.456 1.00 94.62 93 GLU A CA 1
ATOM 774 C C . GLU A 1 93 ? -5.749 -3.638 2.332 1.00 94.62 93 GLU A C 1
ATOM 776 O O . GLU A 1 93 ? -5.505 -4.396 3.272 1.00 94.62 93 GLU A O 1
ATOM 781 N N . ALA A 1 94 ? -5.037 -3.665 1.203 1.00 93.19 94 ALA A N 1
ATOM 782 C CA . ALA A 1 94 ? -3.969 -4.629 0.953 1.00 93.19 94 ALA A CA 1
ATOM 783 C C . ALA A 1 94 ? -2.769 -4.434 1.893 1.00 93.19 94 ALA A C 1
ATOM 785 O O . ALA A 1 94 ? -2.256 -5.409 2.444 1.00 93.19 94 ALA A O 1
ATOM 786 N N . VAL A 1 95 ? -2.352 -3.186 2.124 1.00 94.56 95 VAL A N 1
ATOM 787 C CA . VAL A 1 95 ? -1.250 -2.844 3.039 1.00 94.56 95 VAL A CA 1
ATOM 788 C C . VAL A 1 95 ? -1.606 -3.186 4.481 1.00 94.56 95 VAL A C 1
ATOM 790 O O . VAL A 1 95 ? -0.786 -3.772 5.186 1.00 94.56 95 VAL A O 1
ATOM 793 N N . TYR A 1 96 ? -2.839 -2.906 4.906 1.00 94.81 96 TYR A N 1
ATOM 794 C CA . TYR A 1 96 ? -3.302 -3.288 6.236 1.00 94.81 96 TYR A CA 1
ATOM 795 C C . TYR A 1 96 ? -3.315 -4.810 6.419 1.00 94.81 96 TYR A C 1
ATOM 797 O O . TYR A 1 96 ? -2.791 -5.310 7.410 1.00 94.81 96 TYR A O 1
ATOM 805 N N . ASN A 1 97 ? -3.860 -5.561 5.458 1.00 93.25 97 ASN A N 1
ATOM 806 C CA . ASN A 1 97 ? -3.901 -7.024 5.537 1.00 93.25 97 ASN A CA 1
ATOM 807 C C . ASN A 1 97 ? -2.490 -7.640 5.511 1.00 93.25 97 ASN A C 1
ATOM 809 O O . ASN A 1 97 ? -2.232 -8.627 6.200 1.00 93.25 97 ASN A O 1
ATOM 813 N N . TRP A 1 98 ? -1.565 -7.047 4.750 1.00 93.75 98 TRP A N 1
ATOM 814 C CA . TRP A 1 98 ? -0.151 -7.414 4.780 1.00 93.75 98 TRP A CA 1
ATOM 815 C C . TRP A 1 98 ? 0.451 -7.204 6.175 1.00 93.75 98 TRP A C 1
ATOM 817 O O . TRP A 1 98 ? 1.077 -8.119 6.708 1.00 93.75 98 TRP A O 1
ATOM 827 N N . ALA A 1 99 ? 0.202 -6.050 6.801 1.00 93.00 99 ALA A N 1
ATOM 828 C CA . ALA A 1 99 ? 0.701 -5.744 8.141 1.00 93.00 99 ALA A CA 1
ATOM 829 C C . ALA A 1 99 ? 0.098 -6.675 9.205 1.00 93.00 99 ALA A C 1
ATOM 831 O O . ALA A 1 99 ? 0.821 -7.158 10.071 1.00 93.00 99 ALA A O 1
ATOM 832 N N . GLU A 1 100 ? -1.202 -6.973 9.113 1.00 91.62 100 GLU A N 1
ATOM 833 C CA . GLU A 1 100 ? -1.911 -7.917 9.989 1.00 91.62 100 GLU A CA 1
ATOM 834 C C . GLU A 1 100 ? -1.273 -9.311 9.932 1.00 91.62 100 GLU A C 1
ATOM 836 O O . GLU A 1 100 ? -0.956 -9.902 10.966 1.00 91.62 100 GLU A O 1
ATOM 841 N N . LYS A 1 101 ? -0.992 -9.805 8.721 1.00 91.25 101 LYS A N 1
ATOM 842 C CA . LYS A 1 101 ? -0.313 -11.086 8.528 1.00 91.25 101 LYS A CA 1
ATOM 843 C C . LYS A 1 101 ? 1.118 -11.072 9.069 1.00 91.25 101 LYS A C 1
ATOM 845 O O . LYS A 1 101 ? 1.486 -11.975 9.810 1.00 91.25 101 LYS A O 1
ATOM 850 N N . HIS A 1 102 ? 1.924 -10.071 8.713 1.00 88.62 102 HIS A N 1
ATOM 851 C CA . HIS A 1 102 ? 3.330 -10.001 9.139 1.00 88.62 102 HIS A CA 1
ATOM 852 C C . HIS A 1 102 ? 3.457 -9.859 10.655 1.00 88.62 102 HIS A C 1
ATOM 854 O O . HIS A 1 102 ? 4.354 -10.452 11.251 1.00 88.62 102 HIS A O 1
ATOM 860 N N . ALA A 1 103 ? 2.539 -9.130 11.288 1.00 88.56 103 ALA A N 1
ATOM 861 C CA . ALA A 1 103 ? 2.452 -9.055 12.737 1.00 88.56 103 ALA A CA 1
ATOM 862 C C . ALA A 1 103 ? 2.127 -10.425 13.354 1.00 88.56 103 ALA A C 1
ATOM 864 O O . ALA A 1 103 ? 2.821 -10.854 14.274 1.00 88.56 103 ALA A O 1
ATOM 865 N N . SER A 1 104 ? 1.145 -11.146 12.801 1.00 87.12 104 SER A N 1
ATOM 866 C CA . SER A 1 104 ? 0.802 -12.503 13.244 1.00 87.12 104 SER A CA 1
ATOM 867 C C . SER A 1 104 ? 1.972 -13.480 13.078 1.00 87.12 104 SER A C 1
ATOM 869 O O . SER A 1 104 ? 2.257 -14.258 13.986 1.00 87.12 104 SER A O 1
ATOM 871 N N . ASP A 1 105 ? 2.679 -13.437 11.946 1.00 86.19 105 ASP A N 1
ATOM 872 C CA . ASP A 1 105 ? 3.840 -14.295 11.694 1.00 86.19 105 ASP A CA 1
ATOM 873 C C . ASP A 1 105 ? 4.963 -13.997 12.707 1.00 86.19 105 ASP A C 1
ATOM 875 O O . ASP A 1 105 ? 5.578 -14.916 13.249 1.00 86.19 105 ASP A O 1
ATOM 879 N N . LYS A 1 106 ? 5.187 -12.721 13.049 1.00 78.88 106 LYS A N 1
ATOM 880 C CA . LYS A 1 106 ? 6.159 -12.316 14.076 1.00 78.88 106 LYS A CA 1
ATOM 8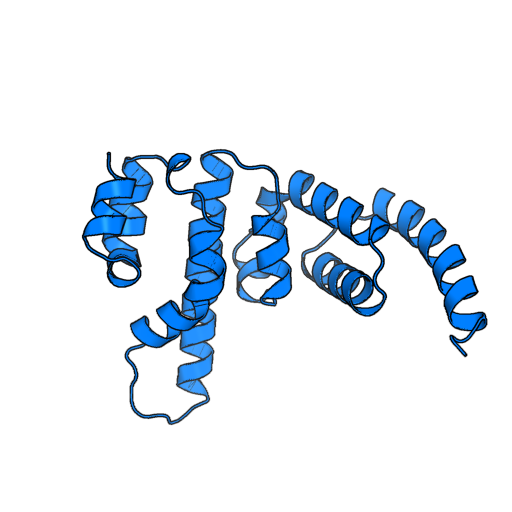81 C C . LYS A 1 106 ? 5.785 -12.807 15.473 1.00 78.88 106 LYS A C 1
ATOM 883 O O . LYS A 1 106 ? 6.647 -13.376 16.140 1.00 78.88 106 LYS A O 1
ATOM 888 N N . GLU A 1 107 ? 4.527 -12.660 15.890 1.00 69.44 107 GLU A N 1
ATOM 889 C CA . GLU A 1 107 ? 4.050 -13.154 17.192 1.00 69.44 107 GLU A CA 1
ATOM 890 C C . GLU A 1 107 ? 4.247 -14.667 17.346 1.00 69.44 107 GLU A C 1
ATOM 892 O O . GLU A 1 107 ? 4.626 -15.136 18.417 1.00 69.44 107 GLU A O 1
ATOM 897 N N . THR A 1 108 ? 4.052 -15.446 16.276 1.00 63.94 108 THR A N 1
ATOM 898 C CA . THR A 1 108 ? 4.255 -16.905 16.342 1.00 63.94 108 THR A CA 1
ATOM 899 C C . THR A 1 108 ? 5.719 -17.319 16.511 1.00 63.94 108 THR A C 1
ATOM 901 O O . THR A 1 108 ? 5.992 -18.394 17.045 1.00 63.94 108 THR A O 1
ATOM 904 N N . VAL A 1 109 ? 6.666 -16.488 16.066 1.00 61.16 109 VAL A N 1
ATOM 905 C CA . VAL A 1 109 ? 8.105 -16.800 16.070 1.00 61.16 109 VAL A CA 1
ATOM 906 C C . VAL A 1 109 ? 8.802 -16.238 17.308 1.00 61.16 109 VAL A C 1
ATOM 908 O O . VAL A 1 109 ? 9.728 -16.856 17.838 1.00 61.16 109 VAL A O 1
ATOM 911 N N . SER A 1 110 ? 8.377 -15.069 17.781 1.00 55.25 110 SER A N 1
ATOM 912 C CA . SER A 1 110 ? 8.991 -14.386 18.910 1.00 55.25 110 SER A CA 1
ATOM 913 C C . SER A 1 110 ? 8.141 -14.601 20.165 1.00 55.25 110 SER A C 1
ATOM 915 O O . SER A 1 110 ? 7.091 -13.984 20.298 1.00 55.25 110 SER A O 1
ATOM 917 N N . PHE A 1 111 ? 8.597 -15.446 21.100 1.00 55.53 111 PHE A N 1
ATOM 918 C CA . PHE A 1 111 ? 8.047 -15.608 22.465 1.00 55.53 111 PHE A CA 1
ATOM 919 C C . PHE A 1 111 ? 8.231 -14.330 23.321 1.00 55.53 111 PHE A C 1
ATOM 921 O O . PHE A 1 111 ? 8.732 -14.373 24.444 1.00 55.53 111 PHE A O 1
ATOM 928 N N . VAL A 1 112 ? 7.926 -13.168 22.756 1.00 51.44 112 VAL A N 1
ATOM 929 C CA . VAL A 1 112 ? 8.065 -11.854 23.378 1.00 51.44 112 VAL A CA 1
ATOM 930 C C . VAL A 1 112 ? 6.791 -11.585 24.171 1.00 51.44 112 VAL A C 1
ATOM 932 O O . VAL A 1 112 ? 5.708 -12.030 23.788 1.00 51.44 112 VAL A O 1
ATOM 935 N N . GLU A 1 113 ? 6.934 -10.906 25.311 1.00 55.22 113 GLU A N 1
ATOM 936 C CA . GLU A 1 113 ? 5.798 -10.404 26.088 1.00 55.22 113 GLU A CA 1
ATOM 937 C C . GLU A 1 113 ? 4.786 -9.725 25.156 1.00 55.22 113 GLU A C 1
ATOM 939 O O . GLU A 1 113 ? 5.206 -9.058 24.210 1.00 55.22 113 GLU A O 1
ATOM 944 N N . PRO A 1 114 ? 3.473 -9.884 25.388 1.00 51.41 114 PRO A N 1
ATOM 945 C CA . PRO A 1 114 ? 2.470 -9.411 24.452 1.00 51.41 114 PRO A CA 1
ATOM 946 C C . PRO A 1 114 ? 2.468 -7.877 24.430 1.00 51.41 114 PRO A C 1
ATOM 948 O O . PRO A 1 114 ? 1.718 -7.234 25.165 1.00 51.41 114 PRO A O 1
ATOM 951 N N . SER A 1 115 ? 3.263 -7.270 23.547 1.00 61.00 115 SER A N 1
ATOM 952 C CA . SER A 1 115 ? 2.758 -6.121 22.810 1.00 61.00 115 SER A CA 1
ATOM 953 C C . SER A 1 115 ? 1.468 -6.602 22.159 1.00 61.00 115 SER A C 1
ATOM 955 O O . SER A 1 115 ? 1.396 -7.723 21.655 1.00 61.00 115 SER A O 1
ATOM 957 N N . SER A 1 116 ? 0.391 -5.830 22.270 1.00 78.94 116 SER A N 1
ATOM 958 C CA . SER A 1 116 ? -0.847 -6.274 21.641 1.00 78.94 116 SER A CA 1
ATOM 959 C C . SER A 1 116 ? -0.578 -6.416 20.139 1.00 78.94 116 SER A C 1
ATOM 961 O O . SER A 1 116 ? 0.143 -5.591 19.583 1.00 78.94 116 SER A O 1
ATOM 963 N N . LEU A 1 117 ? -1.153 -7.411 19.455 1.00 84.69 117 LEU A N 1
ATOM 964 C CA . LEU A 1 117 ? -1.049 -7.552 17.991 1.00 84.69 117 LEU A CA 1
ATOM 965 C C . LEU A 1 117 ? -1.254 -6.212 17.259 1.00 84.69 117 LEU A C 1
ATOM 967 O O . LEU A 1 117 ? -0.617 -5.915 16.253 1.00 84.69 117 LEU A O 1
ATOM 971 N N . LYS A 1 118 ? -2.106 -5.348 17.823 1.00 88.31 118 LYS A N 1
ATOM 972 C CA . LYS A 1 118 ? -2.339 -3.976 17.363 1.00 88.31 118 LYS A CA 1
ATOM 973 C C . LYS A 1 118 ? -1.091 -3.091 17.381 1.00 88.31 118 LYS A C 1
ATOM 975 O O . LYS A 1 118 ? -0.928 -2.302 16.457 1.00 88.31 118 LYS A O 1
ATOM 980 N N . ASP A 1 119 ? -0.230 -3.204 18.383 1.00 88.06 119 ASP A N 1
ATOM 981 C CA . ASP A 1 119 ? 1.025 -2.454 18.484 1.00 88.06 119 ASP A CA 1
ATOM 982 C C . ASP A 1 119 ? 2.022 -2.901 17.411 1.00 88.06 119 ASP A C 1
ATOM 984 O O . ASP A 1 119 ? 2.623 -2.055 16.751 1.00 88.06 119 ASP A O 1
ATOM 988 N N . VAL A 1 120 ? 2.124 -4.211 17.157 1.00 90.06 120 VAL A N 1
ATOM 989 C CA . VAL A 1 120 ? 2.978 -4.751 16.084 1.00 90.06 120 VAL A CA 1
ATOM 990 C C . VAL A 1 120 ? 2.453 -4.322 14.712 1.00 90.06 120 VAL A C 1
ATOM 992 O O . VAL A 1 120 ? 3.218 -3.846 13.876 1.00 90.06 120 VAL A O 1
ATOM 995 N N . ILE A 1 121 ? 1.135 -4.392 14.487 1.00 92.19 121 ILE A N 1
ATOM 996 C CA . ILE A 1 121 ? 0.520 -3.870 13.256 1.00 92.19 121 ILE A CA 1
ATOM 997 C C . ILE A 1 121 ? 0.797 -2.372 13.112 1.00 92.19 121 ILE A C 1
ATOM 999 O O . ILE A 1 121 ? 1.093 -1.899 12.017 1.00 92.19 121 ILE A O 1
ATOM 1003 N N . LYS A 1 122 ? 0.708 -1.603 14.201 1.00 92.00 122 LYS A N 1
ATOM 1004 C CA . LYS A 1 122 ? 0.985 -0.166 14.176 1.00 92.00 122 LYS A CA 1
ATOM 1005 C C . LYS A 1 122 ? 2.433 0.116 13.785 1.00 92.00 122 LYS A C 1
ATOM 1007 O O . LYS A 1 122 ? 2.663 0.995 12.956 1.00 92.00 122 LYS A O 1
ATOM 1012 N N . GLU A 1 123 ? 3.388 -0.642 14.314 1.00 90.81 123 GLU A N 1
ATOM 1013 C CA . GLU A 1 123 ? 4.795 -0.559 13.916 1.00 90.81 123 GLU A CA 1
ATOM 1014 C C . GLU A 1 123 ? 4.972 -0.853 12.418 1.00 90.81 123 GLU A C 1
ATOM 1016 O O . GLU A 1 123 ? 5.587 -0.058 11.707 1.00 90.81 123 GLU A O 1
ATOM 1021 N N . GLU A 1 124 ? 4.358 -1.926 11.910 1.00 91.31 124 GLU A N 1
ATOM 1022 C CA . GLU A 1 124 ? 4.409 -2.278 10.485 1.00 91.31 124 GLU A CA 1
ATOM 1023 C C . GLU A 1 124 ? 3.801 -1.204 9.578 1.00 91.31 124 GLU A C 1
ATOM 1025 O O . GLU A 1 124 ? 4.334 -0.906 8.510 1.00 91.31 124 GLU A O 1
ATOM 1030 N N . MET A 1 125 ? 2.704 -0.584 10.011 1.00 94.06 125 MET A N 1
ATOM 1031 C CA . MET A 1 125 ? 1.992 0.435 9.240 1.00 94.06 125 MET A CA 1
ATOM 1032 C C . MET A 1 125 ? 2.676 1.807 9.272 1.00 94.06 125 MET A C 1
ATOM 1034 O O . MET A 1 125 ? 2.436 2.623 8.380 1.00 94.06 125 MET A O 1
ATOM 1038 N N . THR A 1 126 ? 3.528 2.082 10.265 1.00 92.19 126 THR A N 1
ATOM 1039 C CA . THR A 1 126 ? 4.068 3.429 10.540 1.00 92.19 126 THR A CA 1
ATOM 1040 C C . THR A 1 126 ? 4.771 4.047 9.327 1.00 92.19 126 THR A C 1
ATOM 1042 O O . THR A 1 126 ? 4.625 5.240 9.069 1.00 92.19 126 THR A O 1
ATOM 1045 N N . GLU A 1 127 ? 5.496 3.253 8.534 1.00 92.12 127 GLU A N 1
ATOM 1046 C CA . GLU A 1 127 ? 6.202 3.758 7.347 1.00 92.12 127 GLU A CA 1
ATOM 1047 C C . GLU A 1 127 ? 5.300 3.987 6.118 1.00 92.12 127 GLU A C 1
ATOM 1049 O O . GLU A 1 127 ? 5.715 4.659 5.163 1.00 92.12 127 GLU A O 1
ATOM 1054 N N . PHE A 1 128 ? 4.094 3.413 6.111 1.00 94.50 128 PHE A N 1
ATOM 1055 C CA . PHE A 1 128 ? 3.166 3.452 4.979 1.00 94.50 128 PHE A CA 1
ATOM 1056 C C . PHE A 1 128 ? 2.053 4.478 5.169 1.00 94.50 128 PHE A C 1
ATOM 1058 O O . PHE A 1 128 ? 1.670 5.120 4.195 1.00 94.50 128 PHE A O 1
ATOM 1065 N N . LEU A 1 129 ? 1.576 4.687 6.402 1.00 93.62 129 LEU A N 1
ATOM 1066 C CA . LEU A 1 129 ? 0.483 5.622 6.700 1.00 93.62 129 LEU A CA 1
ATOM 1067 C C . LEU A 1 129 ? 0.691 7.030 6.111 1.00 93.62 129 LEU A C 1
ATOM 1069 O O . LEU A 1 129 ? -0.245 7.526 5.491 1.00 93.62 129 LEU A O 1
ATOM 1073 N N . PRO A 1 130 ? 1.885 7.658 6.183 1.00 92.81 130 PRO A N 1
ATOM 1074 C CA . PRO A 1 130 ? 2.094 8.993 5.610 1.00 92.81 130 PRO A CA 1
ATOM 1075 C C . PRO A 1 130 ? 2.034 9.042 4.077 1.00 92.81 130 PRO A C 1
ATOM 1077 O O . PRO A 1 130 ? 2.003 10.123 3.495 1.00 92.81 130 PRO A O 1
ATOM 1080 N N . LYS A 1 131 ? 2.092 7.885 3.410 1.00 93.12 131 LYS A N 1
ATOM 1081 C CA . LYS A 1 131 ? 2.064 7.767 1.947 1.00 93.12 131 LYS A CA 1
ATOM 1082 C C . LYS A 1 131 ? 0.655 7.494 1.427 1.00 93.12 131 LYS A C 1
ATOM 1084 O O . LYS A 1 131 ? 0.436 7.635 0.228 1.00 93.12 131 LYS A O 1
ATOM 1089 N N . ILE A 1 132 ? -0.288 7.133 2.297 1.00 93.62 132 ILE A N 1
ATOM 1090 C CA . ILE A 1 132 ? -1.696 6.901 1.965 1.00 93.62 132 ILE A CA 1
ATOM 1091 C C . ILE A 1 132 ? -2.442 8.239 1.917 1.00 93.62 132 ILE A C 1
ATOM 1093 O O . ILE A 1 132 ? -2.247 9.104 2.766 1.00 93.62 132 ILE A O 1
ATOM 1097 N N . ASP A 1 133 ? -3.301 8.407 0.918 1.00 93.25 133 ASP A N 1
ATOM 1098 C CA . ASP A 1 133 ? -4.088 9.617 0.688 1.00 93.25 133 ASP A CA 1
ATOM 1099 C C . ASP A 1 133 ? -5.544 9.343 1.032 1.00 93.25 133 ASP A C 1
ATOM 1101 O O . ASP A 1 133 ? -6.377 8.973 0.204 1.00 93.25 133 ASP A O 1
ATOM 1105 N N . PHE A 1 134 ? -5.846 9.535 2.308 1.00 93.06 134 PHE A N 1
ATOM 1106 C CA . PHE A 1 134 ? -7.183 9.332 2.845 1.00 93.06 134 PHE A CA 1
ATOM 1107 C C . PHE A 1 134 ? -8.229 10.274 2.223 1.00 93.06 134 PHE A C 1
ATOM 1109 O O . PHE A 1 134 ? -9.410 9.935 2.241 1.00 93.06 134 PHE A O 1
ATOM 1116 N N . VAL A 1 135 ? -7.823 11.397 1.608 1.00 92.44 135 VAL A N 1
ATOM 1117 C CA . VAL A 1 135 ? -8.738 12.353 0.951 1.00 92.44 135 VAL A CA 1
ATOM 1118 C C . VAL A 1 135 ? -9.366 11.747 -0.305 1.00 92.44 135 VAL A C 1
ATOM 1120 O O . VAL A 1 135 ? -10.503 12.065 -0.659 1.00 92.44 135 VAL A O 1
ATOM 1123 N N . LEU A 1 136 ? -8.658 10.844 -0.989 1.00 93.50 136 LEU A N 1
ATOM 1124 C CA . LEU A 1 136 ? -9.189 10.176 -2.179 1.00 93.50 136 LEU A CA 1
ATOM 1125 C C . LEU A 1 136 ? -10.249 9.121 -1.845 1.00 93.50 136 LEU A C 1
ATOM 1127 O O . LEU A 1 136 ? -11.069 8.794 -2.711 1.00 93.50 136 LEU A O 1
ATOM 1131 N N . MET A 1 137 ? -10.245 8.586 -0.623 1.00 95.19 137 MET A N 1
ATOM 1132 C CA . MET A 1 137 ? -11.142 7.510 -0.204 1.00 95.19 137 MET A CA 1
ATOM 1133 C C . MET A 1 137 ? -12.578 8.005 -0.016 1.00 95.19 137 MET A C 1
ATOM 1135 O O . MET A 1 137 ? -12.852 9.156 0.321 1.00 95.19 137 MET A O 1
ATOM 1139 N N . SER A 1 138 ? -13.549 7.123 -0.230 1.00 95.31 138 SER A N 1
ATOM 1140 C CA . SER A 1 138 ? -14.945 7.435 0.050 1.00 95.31 138 SER A CA 1
ATOM 1141 C C . SER A 1 138 ? -15.207 7.507 1.554 1.00 95.31 138 SER A C 1
ATOM 1143 O O . SER A 1 138 ? -14.715 6.689 2.329 1.00 95.31 138 SER A O 1
ATOM 1145 N N . HIS A 1 139 ? -16.100 8.410 1.969 1.00 94.44 139 HIS A N 1
ATOM 1146 C CA . HIS A 1 139 ? -16.598 8.461 3.350 1.00 94.44 139 HIS A CA 1
ATOM 1147 C C . HIS A 1 139 ? -17.112 7.105 3.850 1.00 94.44 139 HIS A C 1
ATOM 1149 O O . HIS A 1 139 ? -16.914 6.742 5.007 1.00 94.44 139 HIS A O 1
ATOM 1155 N N . LYS A 1 140 ? -17.760 6.331 2.968 1.00 95.12 140 LYS A N 1
ATOM 1156 C CA . LYS A 1 140 ? -18.228 4.984 3.296 1.00 95.12 140 LYS A CA 1
ATOM 1157 C C . LYS A 1 140 ? -17.057 4.080 3.689 1.00 95.12 140 LYS A C 1
ATOM 1159 O O . LYS A 1 140 ? -17.143 3.424 4.720 1.00 95.12 140 LYS A O 1
ATOM 1164 N N . PHE A 1 141 ? -15.988 4.054 2.895 1.00 95.94 141 PHE A N 1
ATOM 1165 C CA . PHE A 1 141 ? -14.800 3.254 3.186 1.00 95.94 141 PHE A CA 1
ATOM 1166 C C . PHE A 1 141 ? -14.086 3.735 4.454 1.00 95.94 141 PHE A C 1
ATOM 1168 O O . PHE A 1 141 ? -13.758 2.921 5.317 1.00 95.94 141 PHE A O 1
ATOM 1175 N N . LEU A 1 142 ? -13.924 5.050 4.619 1.00 95.44 142 LEU A N 1
ATOM 1176 C CA . LEU A 1 142 ? -13.316 5.637 5.813 1.00 95.44 142 LEU A CA 1
ATOM 1177 C C . LEU A 1 142 ? -14.056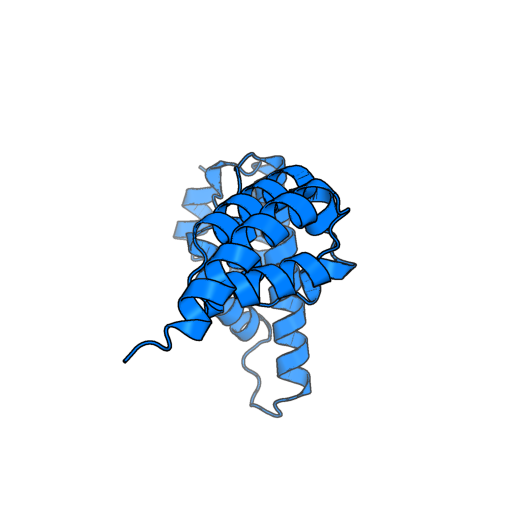 5.217 7.091 1.00 95.44 142 LEU A C 1
ATOM 1179 O O . LEU A 1 142 ? -13.437 4.733 8.031 1.00 95.44 142 LEU A O 1
ATOM 1183 N N . LEU A 1 143 ? -15.387 5.304 7.118 1.00 94.50 143 LEU A N 1
ATOM 1184 C CA . LEU A 1 143 ? -16.168 4.900 8.291 1.00 94.50 143 LEU A CA 1
ATOM 1185 C C . LEU A 1 143 ? -16.181 3.379 8.501 1.00 94.50 143 LEU A C 1
ATOM 1187 O O . LEU A 1 143 ? -15.994 2.904 9.620 1.00 94.50 143 LEU A O 1
ATOM 1191 N N . GLN A 1 144 ? -16.425 2.607 7.439 1.00 95.25 144 GLN A N 1
ATOM 1192 C CA . GLN A 1 144 ? -16.663 1.163 7.548 1.00 95.25 144 GLN A CA 1
ATOM 1193 C C . GLN A 1 144 ? -15.385 0.340 7.689 1.00 95.25 144 GLN A C 1
ATOM 1195 O O . GLN A 1 144 ? -15.435 -0.743 8.267 1.00 95.25 144 GLN A O 1
ATOM 1200 N N . PHE A 1 145 ? -14.261 0.827 7.166 1.00 95.00 145 PHE A N 1
ATOM 1201 C CA . PHE A 1 145 ? -12.986 0.123 7.210 1.00 95.00 145 PHE A CA 1
ATOM 1202 C C . PHE A 1 145 ? -11.974 0.868 8.080 1.00 95.00 145 PHE A C 1
ATOM 1204 O O . PHE A 1 145 ? -11.540 0.328 9.095 1.00 95.00 145 PHE A O 1
ATOM 1211 N N . VAL A 1 146 ? -11.640 2.120 7.748 1.00 94.38 146 VAL A N 1
ATOM 1212 C CA . VAL A 1 146 ? -10.555 2.846 8.435 1.00 94.38 146 VAL A CA 1
ATOM 1213 C C . VAL A 1 146 ? -10.884 3.084 9.908 1.00 94.38 146 VAL A C 1
ATOM 1215 O O . VAL A 1 146 ? -10.110 2.689 10.771 1.00 94.38 146 VAL A O 1
ATOM 1218 N N . VAL A 1 147 ? -12.047 3.648 10.228 1.00 93.06 147 VAL A N 1
ATOM 1219 C CA . VAL A 1 147 ? -12.454 3.910 11.617 1.00 93.06 147 VAL A CA 1
ATOM 1220 C C . VAL A 1 147 ? -12.773 2.604 12.344 1.00 93.06 147 VAL A C 1
ATOM 1222 O O . VAL A 1 147 ? -12.257 2.362 13.434 1.00 93.06 147 VAL A O 1
ATOM 1225 N N . ALA A 1 148 ? -13.608 1.749 11.747 1.00 92.25 148 ALA A N 1
ATOM 1226 C CA . ALA A 1 148 ? -14.118 0.560 12.425 1.00 92.25 148 ALA A CA 1
ATOM 1227 C C . ALA A 1 148 ? -13.058 -0.535 12.640 1.00 92.25 148 ALA A C 1
ATOM 1229 O O . ALA A 1 148 ? -13.031 -1.149 13.707 1.00 92.25 148 ALA A O 1
ATOM 1230 N N . LYS A 1 149 ? -12.191 -0.790 11.649 1.00 92.12 149 LYS A N 1
ATOM 1231 C CA . LYS A 1 149 ? -11.157 -1.839 11.712 1.00 92.12 149 LYS A CA 1
ATOM 1232 C C . LYS A 1 149 ? -9.807 -1.274 12.150 1.00 92.12 149 LYS A C 1
ATOM 1234 O O . LYS A 1 149 ? -9.130 -1.877 12.977 1.00 92.12 149 LYS A O 1
ATOM 1239 N N . CYS A 1 150 ? -9.434 -0.106 11.633 1.00 93.38 150 CYS A N 1
ATOM 1240 C CA . CYS A 1 150 ? -8.079 0.436 11.748 1.00 93.38 150 CYS A CA 1
ATOM 1241 C C . CYS A 1 150 ? -7.974 1.653 12.683 1.00 93.38 150 CYS A C 1
ATOM 1243 O O . CYS A 1 150 ? -6.894 2.226 12.794 1.00 93.38 150 CYS A O 1
ATOM 1245 N N . GLY A 1 151 ? -9.048 2.052 13.378 1.00 91.19 151 GLY A N 1
ATOM 1246 C CA . GLY A 1 151 ? -9.101 3.323 14.113 1.00 91.19 151 GLY A CA 1
ATOM 1247 C C . GLY A 1 151 ? -8.023 3.483 15.189 1.00 91.19 151 GLY A C 1
ATOM 1248 O O . GLY A 1 151 ? -7.596 4.594 15.472 1.00 91.19 151 GLY A O 1
ATOM 1249 N N . TYR A 1 152 ? -7.515 2.375 15.735 1.00 91.94 152 TYR A N 1
ATOM 1250 C CA . TYR A 1 152 ? -6.423 2.368 16.718 1.00 91.94 152 TYR A CA 1
ATOM 1251 C C . TYR A 1 152 ? -5.057 2.797 16.145 1.00 91.94 152 TYR A C 1
ATOM 1253 O O . TYR A 1 152 ? -4.123 3.058 16.908 1.00 91.94 152 TYR A O 1
ATOM 1261 N N . LEU A 1 153 ? -4.916 2.850 14.816 1.00 92.19 153 LEU A N 1
ATOM 1262 C CA . LEU A 1 153 ? -3.705 3.332 14.150 1.00 92.19 153 LEU A CA 1
ATOM 1263 C C . LEU A 1 153 ? -3.570 4.858 14.214 1.00 92.19 153 LEU A C 1
ATOM 1265 O O . LEU A 1 153 ? -2.466 5.368 14.041 1.00 92.19 153 LEU A O 1
ATOM 1269 N N . PHE A 1 154 ? -4.663 5.570 14.487 1.00 92.88 154 PHE A N 1
ATOM 1270 C CA . PHE A 1 154 ? -4.773 7.014 14.312 1.00 92.88 154 PHE A CA 1
ATOM 1271 C C . PHE A 1 154 ? -5.085 7.718 15.632 1.00 92.88 154 PHE A C 1
ATOM 1273 O O . PHE A 1 154 ? -5.679 7.133 16.542 1.00 92.88 154 PHE A O 1
ATOM 1280 N N . SER A 1 155 ? -4.701 8.989 15.744 1.00 92.25 155 SER A N 1
ATOM 1281 C CA . SER A 1 155 ? -5.215 9.840 16.816 1.00 92.25 155 SER A CA 1
ATOM 1282 C C . SER A 1 155 ? -6.666 10.254 16.532 1.00 92.25 155 SER A C 1
ATOM 1284 O O . SER A 1 155 ? -7.150 10.173 15.401 1.00 92.25 155 SER A O 1
ATOM 1286 N N . HIS A 1 156 ? -7.377 10.733 17.556 1.00 89.69 156 HIS A N 1
ATOM 1287 C CA . HIS A 1 156 ? -8.720 11.292 17.361 1.00 89.69 156 HIS A CA 1
ATOM 1288 C C . HIS A 1 156 ? -8.723 12.504 16.416 1.00 89.69 156 HIS A C 1
ATOM 1290 O O . HIS A 1 156 ? -9.692 12.692 15.683 1.00 89.69 156 HIS A O 1
ATOM 1296 N N . GLU A 1 157 ? -7.651 13.300 16.419 1.00 91.56 157 GLU A N 1
ATOM 1297 C CA . GLU A 1 157 ? -7.493 14.454 15.530 1.00 91.56 157 GLU A CA 1
ATOM 1298 C C . GLU A 1 157 ? -7.324 14.010 14.072 1.00 91.56 157 GLU A C 1
ATOM 1300 O O . GLU A 1 157 ? -8.012 14.536 13.198 1.00 91.56 157 GLU A O 1
ATOM 1305 N N . ASP A 1 158 ? -6.504 12.983 13.823 1.00 91.56 158 ASP A N 1
ATOM 1306 C CA . ASP A 1 158 ? -6.302 12.423 12.480 1.00 91.56 158 ASP A CA 1
ATOM 1307 C C . ASP A 1 158 ? -7.611 11.872 11.904 1.00 91.56 158 ASP A C 1
ATOM 1309 O O . ASP A 1 158 ? -7.972 12.171 10.768 1.00 91.56 158 ASP A O 1
ATOM 1313 N N . LEU A 1 159 ? -8.365 11.103 12.702 1.00 90.06 159 LEU A N 1
ATOM 1314 C CA . LEU A 1 159 ? -9.663 10.568 12.278 1.00 90.06 159 LEU A CA 1
ATOM 1315 C C . LEU A 1 159 ? -10.672 11.683 11.990 1.00 90.06 159 LEU A C 1
ATOM 1317 O O . LEU A 1 159 ? -11.454 11.569 11.049 1.00 90.06 159 LEU A O 1
ATOM 1321 N N . GLY A 1 160 ? -10.651 12.759 12.782 1.00 87.94 160 GLY A N 1
ATOM 1322 C CA . GLY A 1 160 ? -11.465 13.945 12.533 1.00 87.94 160 GLY A CA 1
ATOM 1323 C C . GLY A 1 160 ? -11.117 14.600 11.198 1.00 87.94 160 GLY A C 1
ATOM 1324 O O . GLY A 1 160 ? -12.014 14.869 10.407 1.00 87.94 160 GLY A O 1
ATOM 1325 N N . ALA A 1 161 ? -9.828 14.791 10.914 1.00 89.69 161 ALA A N 1
ATOM 1326 C CA . ALA A 1 161 ? -9.359 15.396 9.669 1.00 89.69 161 ALA A CA 1
ATOM 1327 C C . ALA A 1 161 ? -9.697 14.562 8.420 1.00 89.69 161 ALA A C 1
ATOM 1329 O O . ALA A 1 161 ? -9.948 15.133 7.366 1.00 89.69 161 ALA A O 1
ATOM 1330 N N . MET A 1 162 ? -9.736 13.229 8.527 1.00 89.38 162 MET A N 1
ATOM 1331 C CA . MET A 1 162 ? -10.102 12.346 7.409 1.00 89.38 162 MET A CA 1
ATOM 1332 C C . MET A 1 162 ? -11.594 12.394 7.048 1.00 89.38 162 MET A C 1
ATOM 1334 O O . MET A 1 162 ? -11.960 12.055 5.926 1.00 89.38 162 MET A O 1
ATOM 1338 N N . LEU A 1 163 ? -12.462 12.747 8.000 1.00 86.69 163 LEU A N 1
ATOM 1339 C CA . LEU A 1 163 ? -13.923 12.686 7.851 1.00 86.69 163 LEU A CA 1
ATOM 1340 C C . LEU A 1 163 ? -14.575 14.047 7.547 1.00 86.69 163 LEU A C 1
ATOM 1342 O O . LEU A 1 163 ? -15.804 14.117 7.490 1.00 86.69 163 LEU A O 1
ATOM 1346 N N . LEU A 1 164 ? -13.779 15.108 7.389 1.00 79.75 164 LEU A N 1
ATOM 1347 C CA . LEU A 1 164 ? -14.213 16.470 7.050 1.00 79.75 164 LEU A CA 1
ATOM 1348 C C . LEU A 1 164 ? -13.998 16.762 5.561 1.00 79.75 164 LEU A C 1
ATOM 1350 O O . LEU A 1 164 ? -14.877 17.441 4.983 1.00 79.75 164 LEU A O 1
#